Protein AF-A0A9D2JIC6-F1 (afdb_monomer)

Solvent-accessible surface area (backbone atoms only — not comparable to full-atom values): 9628 Å² total; per-residue (Å²): 84,53,44,83,55,90,56,31,37,42,41,61,40,36,67,47,97,86,66,48,81,37,65,34,102,77,70,37,36,34,43,36,51,49,55,72,68,58,43,52,54,50,52,55,48,44,54,51,51,46,54,57,35,45,75,71,73,39,79,82,62,99,81,54,57,71,59,58,37,67,48,96,87,66,49,69,74,33,75,65,56,90,60,49,62,44,52,52,40,48,50,49,33,70,75,37,73,86,52,73,91,60,41,69,66,56,52,52,49,50,49,49,53,39,8,43,74,42,65,31,51,70,67,54,43,34,53,62,73,64,61,78,63,87,83,76,78,82,83,78,87,88,61,75,59,47,77,28,70,53,63,39,55,52,15,25,48,50,44,58,62,73,75,107

Radius of gyration: 17.74 Å; Cα contacts (8 Å, |Δi|>4): 184; chains: 1; bounding box: 46×48×44 Å

Foldseek 3Di:
DWDDDDQWTKDQWDADQVRDIDGDPLNFIEIEGHDPVVVVVLVVQVVVVCVVCVVVVHHADPRQDSDAQQDPVRDGSHDDRPCNQVVVQVVVCVVPVPDDRDDPVVVLVLLLVQLVVLPDDPVLSCLQSVVPDVPPPDPDPDDSYRYRDCSSVVSSVVSVVVVD

InterPro domains:
  IPR002104 Integrase, catalytic domain [PF00589] (17-144)
  IPR002104 Integrase, catalytic domain [PS51898] (1-155)
  IPR011010 DNA breaking-rejoining enzyme, catalytic core [SSF56349] 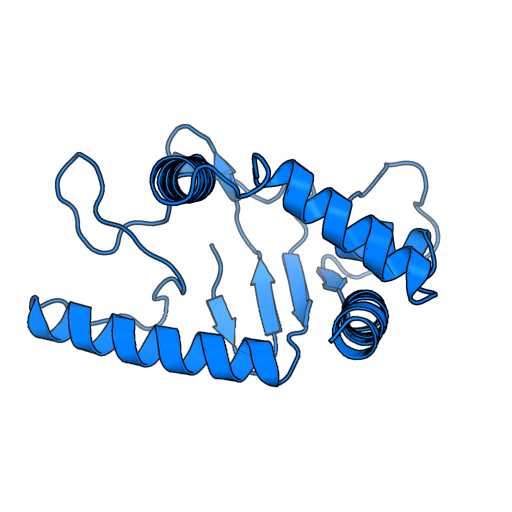(19-142)
  IPR013762 Integrase-like, catalytic domain superfamily [G3DSA:1.10.443.10] (2-151)
  IPR050090 Bacterial tyrosine recombinase XerC/XerD complex [PTHR30349] (20-146)

Organism: NCBI:txid2838561

Secondary structure (DSSP, 8-state):
-EEEETTEEEE-EEE-TTS-EEE-TTS-EEEEE--HHHHHHHHHHHHHHHHHHHHTTPPPPTT--SSEE--TT--TTEEPPTTHHHHHHHHHHHH-TTS----HHHHHHHHHHHHHHTT--HHHHHHHHT---TT--SS--S-SEEEE-SHHHHHHHHHHHHT-

pLDDT: mean 80.97, std 15.12, range [35.03, 96.19]

Structure (mmCIF, N/CA/C/O backbone):
data_AF-A0A9D2JIC6-F1
#
_entry.id   AF-A0A9D2JIC6-F1
#
loop_
_atom_site.group_PDB
_atom_site.id
_atom_site.type_symbol
_atom_site.label_atom_id
_atom_site.label_alt_id
_atom_site.label_comp_id
_atom_site.label_asym_id
_atom_site.label_entity_id
_atom_site.label_seq_id
_atom_site.pdbx_PDB_ins_code
_atom_site.Cartn_x
_atom_site.Cartn_y
_atom_site.Cartn_z
_atom_site.occupancy
_atom_site.B_iso_or_equiv
_atom_site.auth_seq_id
_atom_site.auth_comp_id
_atom_site.auth_asym_id
_atom_site.auth_atom_id
_atom_site.pdbx_PDB_model_num
ATOM 1 N N . MET A 1 1 ? -0.605 8.710 7.711 1.00 55.59 1 MET A N 1
ATOM 2 C CA . MET A 1 1 ? -2.058 8.757 7.452 1.00 55.59 1 MET A CA 1
ATOM 3 C C . MET A 1 1 ? -2.283 8.738 5.949 1.00 55.59 1 MET A C 1
ATOM 5 O O . MET A 1 1 ? -1.612 9.502 5.267 1.00 55.59 1 MET A O 1
ATOM 9 N N . LEU A 1 2 ? -3.129 7.830 5.445 1.00 60.66 2 LEU A N 1
ATOM 10 C CA . LEU A 1 2 ? -3.478 7.735 4.021 1.00 60.66 2 LEU A CA 1
ATOM 11 C C . LEU A 1 2 ? -4.944 8.125 3.854 1.00 60.66 2 LEU A C 1
ATOM 13 O O . LEU A 1 2 ? -5.807 7.511 4.481 1.00 60.66 2 LEU A O 1
ATOM 17 N N . ILE A 1 3 ? -5.198 9.122 3.010 1.00 64.50 3 ILE A N 1
ATOM 18 C CA . ILE A 1 3 ? -6.542 9.596 2.669 1.00 64.50 3 ILE A CA 1
ATOM 19 C C . ILE A 1 3 ? -6.675 9.553 1.147 1.00 64.50 3 ILE A C 1
ATOM 21 O O . ILE A 1 3 ? -5.813 10.075 0.432 1.00 64.50 3 ILE A O 1
ATOM 25 N N . LEU A 1 4 ? -7.745 8.920 0.660 1.00 71.44 4 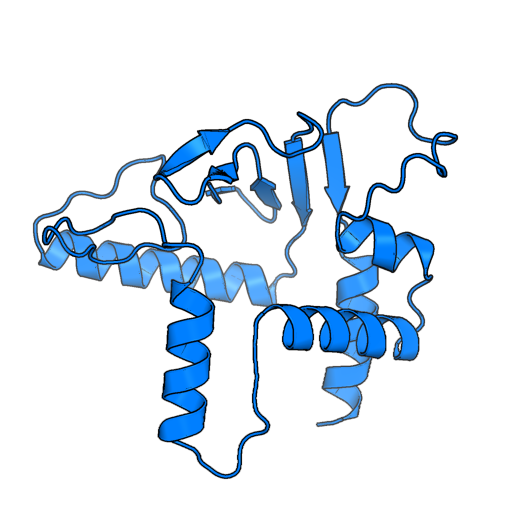LEU A N 1
ATOM 26 C CA . LEU A 1 4 ? -8.057 8.839 -0.763 1.00 71.44 4 LEU A CA 1
ATOM 27 C C . LEU A 1 4 ? -8.843 10.085 -1.169 1.00 71.44 4 LEU A C 1
ATOM 29 O O . LEU A 1 4 ? -9.907 10.358 -0.616 1.00 71.44 4 LEU A O 1
ATOM 33 N N . LYS A 1 5 ? -8.343 10.839 -2.150 1.00 68.31 5 LYS A N 1
ATOM 34 C CA . LYS A 1 5 ? -9.110 11.913 -2.792 1.00 68.31 5 LYS A CA 1
ATOM 35 C C . LYS A 1 5 ? -8.931 11.804 -4.303 1.00 68.31 5 LYS A C 1
ATOM 37 O O . LYS A 1 5 ? -7.839 12.011 -4.828 1.00 68.31 5 LYS A O 1
ATOM 42 N N . LYS A 1 6 ? -10.019 11.512 -5.023 1.00 76.94 6 LYS A N 1
ATOM 43 C CA . LYS A 1 6 ? -10.004 11.262 -6.479 1.00 76.94 6 LYS A CA 1
ATOM 44 C C . LYS A 1 6 ? -9.072 10.082 -6.835 1.00 76.94 6 LYS A C 1
ATOM 46 O O . LYS A 1 6 ? -9.230 9.009 -6.269 1.00 76.94 6 LYS A O 1
ATOM 51 N N . LYS A 1 7 ? -8.127 10.262 -7.771 1.00 80.69 7 LYS A N 1
ATOM 52 C CA . LYS A 1 7 ? -7.102 9.271 -8.169 1.00 80.69 7 LYS A CA 1
ATOM 53 C C . LYS A 1 7 ? -5.770 9.448 -7.418 1.00 80.69 7 LYS A C 1
ATOM 55 O O . LYS A 1 7 ? -4.748 8.969 -7.893 1.00 80.69 7 LYS A O 1
ATOM 60 N N . ILE A 1 8 ? -5.744 10.182 -6.303 1.00 81.12 8 ILE A N 1
ATOM 61 C CA . ILE A 1 8 ? -4.503 10.504 -5.586 1.00 81.12 8 ILE A CA 1
ATOM 62 C C . ILE A 1 8 ? -4.623 10.089 -4.120 1.00 81.12 8 ILE A C 1
ATOM 64 O O . ILE A 1 8 ? -5.631 10.355 -3.458 1.00 81.12 8 ILE A O 1
ATOM 68 N N . ILE A 1 9 ? -3.568 9.453 -3.613 1.00 82.56 9 ILE A N 1
ATOM 69 C CA . ILE A 1 9 ? -3.345 9.264 -2.182 1.00 82.56 9 ILE A CA 1
ATOM 70 C C . ILE A 1 9 ? -2.381 10.334 -1.692 1.00 82.56 9 ILE A C 1
ATOM 72 O O . ILE A 1 9 ? -1.289 10.510 -2.237 1.00 82.56 9 ILE A O 1
ATOM 76 N N . TYR A 1 10 ? -2.777 10.998 -0.612 1.00 79.00 10 TYR A N 1
ATOM 77 C CA . TYR A 1 10 ? -1.939 11.960 0.087 1.00 79.00 10 TYR A CA 1
ATOM 78 C C . TYR A 1 10 ? -1.250 11.279 1.268 1.00 79.00 10 TYR A C 1
ATOM 80 O O . TYR A 1 10 ? -1.908 10.705 2.139 1.00 79.00 10 TYR A O 1
ATOM 88 N N . LEU A 1 11 ? 0.081 11.362 1.304 1.00 75.94 11 LEU A N 1
ATOM 89 C CA . LEU A 1 11 ? 0.893 10.989 2.458 1.00 75.94 11 LEU A CA 1
ATOM 90 C C . LEU A 1 11 ? 1.476 12.258 3.080 1.00 75.94 11 LEU A C 1
ATOM 92 O O . LEU A 1 11 ? 2.497 12.783 2.632 1.00 75.94 11 LEU A O 1
ATOM 96 N N . GLU A 1 12 ? 0.809 12.746 4.121 1.00 68.00 12 GLU A N 1
ATOM 97 C CA . GLU A 1 12 ? 1.188 13.992 4.800 1.00 68.00 12 GLU A CA 1
ATOM 98 C C . GLU A 1 12 ? 1.930 13.747 6.118 1.00 68.00 12 GLU A C 1
ATOM 100 O O . GLU A 1 12 ? 2.752 14.555 6.541 1.00 68.00 12 GLU A O 1
ATOM 105 N N . GLN A 1 13 ? 1.659 12.615 6.765 1.00 70.12 13 GLN A N 1
ATOM 106 C CA . GLN A 1 13 ? 2.141 12.307 8.107 1.00 70.12 13 GLN A CA 1
ATOM 107 C C . GLN A 1 13 ? 2.539 10.837 8.222 1.00 70.12 13 GLN A C 1
ATOM 109 O O . GLN A 1 13 ? 1.905 9.950 7.637 1.00 70.12 13 GLN A O 1
ATOM 114 N N . SER A 1 14 ? 3.560 10.582 9.030 1.00 68.25 14 SER A N 1
ATOM 115 C CA . SER A 1 14 ? 4.015 9.251 9.424 1.00 68.25 14 SER A CA 1
ATOM 116 C C . SER A 1 14 ? 3.748 9.020 10.908 1.00 68.25 14 SER A C 1
ATOM 118 O O . SER A 1 14 ? 3.676 9.967 11.683 1.00 68.25 14 SER A O 1
ATOM 120 N N . LEU A 1 15 ? 3.589 7.763 11.302 1.00 67.50 15 LEU A N 1
ATOM 121 C CA . LEU A 1 15 ? 3.490 7.382 12.706 1.00 67.50 15 LEU A CA 1
ATOM 122 C C . LEU A 1 15 ? 4.805 6.732 13.117 1.00 67.50 15 LEU A C 1
ATOM 124 O O . LEU A 1 15 ? 5.322 5.864 12.407 1.00 67.50 15 LEU A O 1
ATOM 128 N N . ALA A 1 16 ? 5.362 7.166 14.240 1.00 64.62 16 ALA A N 1
ATOM 129 C CA . ALA A 1 16 ? 6.457 6.459 14.879 1.00 64.62 16 ALA A CA 1
ATOM 130 C C . ALA A 1 16 ? 5.947 5.181 15.567 1.00 64.62 16 ALA A C 1
ATOM 132 O O . ALA A 1 16 ? 4.746 4.955 15.701 1.00 64.62 16 ALA A O 1
ATOM 133 N N . LYS A 1 17 ? 6.879 4.316 15.984 1.00 65.31 17 LYS A N 1
ATOM 134 C CA . LYS A 1 17 ? 6.551 3.036 16.638 1.00 65.31 17 LYS A CA 1
ATOM 135 C C . LYS A 1 17 ? 5.771 3.202 17.944 1.00 65.31 17 LYS A C 1
ATOM 137 O O . LYS A 1 17 ? 5.046 2.299 18.324 1.00 65.31 17 LYS A O 1
ATOM 142 N N . ASP A 1 18 ? 5.931 4.340 18.607 1.00 68.62 18 ASP A N 1
ATOM 143 C CA . ASP A 1 18 ? 5.217 4.725 19.826 1.00 68.62 18 ASP A CA 1
ATOM 144 C C . ASP A 1 18 ? 3.837 5.353 19.545 1.00 68.62 18 ASP A C 1
ATOM 146 O O . ASP A 1 18 ? 3.189 5.841 20.462 1.00 68.62 18 ASP A O 1
ATOM 150 N N . GLY A 1 19 ? 3.390 5.381 18.283 1.00 64.31 19 GLY A N 1
ATOM 151 C CA . GLY A 1 19 ? 2.125 5.997 17.881 1.00 64.31 19 GLY A CA 1
ATOM 152 C C . GLY A 1 19 ? 2.181 7.520 17.742 1.00 64.31 19 GLY A C 1
ATOM 153 O O . GLY A 1 19 ? 1.186 8.124 17.347 1.00 64.31 19 GLY A O 1
ATOM 154 N N . THR A 1 20 ? 3.327 8.163 17.996 1.00 70.06 20 THR A N 1
ATOM 155 C CA . THR A 1 20 ? 3.443 9.617 17.827 1.00 70.06 20 THR A CA 1
ATOM 156 C C . THR A 1 20 ? 3.404 10.001 16.349 1.00 70.06 20 THR A C 1
ATOM 158 O O . THR A 1 20 ? 4.105 9.429 15.506 1.00 70.06 20 THR A O 1
ATOM 161 N N . VAL A 1 21 ? 2.573 10.992 16.018 1.00 70.19 21 VAL A N 1
ATOM 162 C CA . VAL A 1 21 ? 2.500 11.556 14.667 1.00 70.19 21 VAL A CA 1
ATOM 163 C C . VAL A 1 21 ? 3.755 12.389 14.419 1.00 70.19 21 VAL A C 1
ATOM 165 O O . VAL A 1 21 ? 4.056 13.324 15.156 1.00 70.19 21 VAL A O 1
ATOM 168 N N . LYS A 1 22 ? 4.490 12.057 13.361 1.00 61.69 22 LYS A N 1
ATOM 169 C CA . LYS A 1 22 ? 5.663 12.799 12.894 1.00 61.69 22 LYS A CA 1
ATOM 170 C C . LYS A 1 22 ? 5.458 13.225 11.451 1.00 61.69 22 LYS A C 1
ATOM 172 O O . LYS A 1 22 ? 4.906 12.471 10.641 1.00 61.69 22 LYS A O 1
ATOM 177 N N . SER A 1 23 ? 5.984 14.393 11.096 1.00 57.69 23 SER A N 1
ATOM 178 C CA . SER A 1 23 ? 6.220 14.718 9.689 1.00 57.69 23 SER A CA 1
ATOM 179 C C . SER A 1 23 ? 7.007 13.592 9.018 1.00 57.69 23 SER A C 1
ATOM 181 O O . SER A 1 23 ? 7.809 12.905 9.657 1.00 57.69 23 SER A O 1
ATOM 183 N N . THR A 1 24 ? 6.774 13.381 7.725 1.00 56.81 24 THR A N 1
ATOM 184 C CA . THR A 1 24 ? 7.572 12.436 6.932 1.00 56.81 24 THR A CA 1
ATOM 185 C C . THR A 1 24 ? 9.066 12.781 7.048 1.00 56.81 24 THR A C 1
ATOM 187 O O . THR A 1 24 ? 9.422 13.922 7.338 1.00 56.81 24 THR A O 1
ATOM 190 N N . LYS A 1 25 ? 9.967 11.811 6.816 1.00 51.38 25 LYS A N 1
ATOM 191 C CA . LYS A 1 25 ? 11.435 11.960 6.990 1.00 51.38 25 LYS A CA 1
ATOM 192 C C . LYS A 1 25 ? 12.041 13.183 6.263 1.00 51.38 25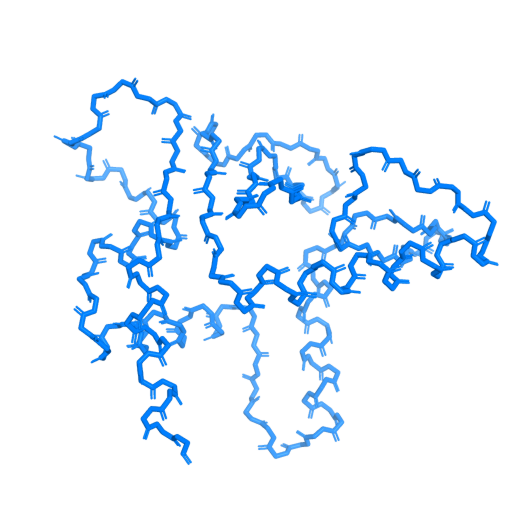 LYS A C 1
ATOM 194 O O . LYS A 1 25 ? 13.146 13.596 6.596 1.00 51.38 25 LYS A O 1
ATOM 199 N N . SER A 1 26 ? 11.329 13.756 5.292 1.00 54.12 26 SER A N 1
ATOM 200 C CA . SER A 1 26 ? 11.716 14.936 4.510 1.00 54.12 26 SER A CA 1
ATOM 201 C C . SER A 1 26 ? 10.851 16.184 4.752 1.00 54.12 26 SER A C 1
ATOM 203 O O . SER A 1 26 ? 11.094 17.200 4.110 1.00 54.12 26 SER A O 1
ATOM 205 N N . ASN A 1 27 ? 9.838 16.123 5.626 1.00 58.72 27 ASN A N 1
ATOM 206 C CA . ASN A 1 27 ? 8.783 17.137 5.783 1.00 58.72 27 ASN A CA 1
ATOM 207 C C . ASN A 1 27 ? 8.050 17.479 4.465 1.00 58.72 27 ASN A C 1
ATOM 209 O O . ASN A 1 27 ? 7.416 18.526 4.352 1.00 58.72 27 ASN A O 1
ATOM 213 N N . LYS A 1 28 ? 8.147 16.600 3.456 1.00 65.25 28 LYS A N 1
ATOM 214 C CA . LYS A 1 28 ? 7.485 16.750 2.157 1.00 65.25 28 LYS A CA 1
ATOM 215 C C . LYS A 1 28 ? 6.184 15.962 2.150 1.00 65.25 28 LYS A C 1
ATOM 217 O O . LYS A 1 28 ? 6.152 14.794 2.555 1.00 65.25 28 LYS A O 1
ATOM 222 N N . LYS A 1 29 ? 5.131 16.586 1.628 1.00 73.19 29 LYS A N 1
ATOM 223 C CA . LYS A 1 29 ? 3.888 15.890 1.285 1.00 73.19 29 LYS A CA 1
ATOM 224 C C . LYS A 1 29 ? 4.151 15.040 0.048 1.00 73.19 29 LYS A C 1
ATOM 226 O O . LYS A 1 29 ? 4.780 15.531 -0.886 1.00 73.19 29 LYS A O 1
ATOM 231 N N . SER A 1 30 ? 3.728 13.779 0.048 1.00 80.06 30 SER A N 1
ATOM 232 C CA . SER A 1 30 ? 3.778 12.957 -1.167 1.00 80.06 30 SER A CA 1
ATOM 233 C C . SER A 1 30 ? 2.388 12.790 -1.760 1.00 80.06 30 SER A C 1
ATOM 235 O O . SER A 1 30 ? 1.449 12.449 -1.039 1.00 80.06 30 SER A O 1
ATOM 237 N N . GLU A 1 31 ? 2.284 13.007 -3.064 1.00 85.38 31 GLU A N 1
ATOM 238 C CA . GLU A 1 31 ? 1.095 12.756 -3.869 1.00 85.38 31 GLU A CA 1
ATOM 239 C C . GLU A 1 31 ? 1.359 11.532 -4.739 1.00 85.38 31 GLU A C 1
ATOM 241 O O . GLU A 1 31 ? 2.234 11.550 -5.605 1.00 85.38 31 GLU A O 1
ATOM 246 N N . ILE A 1 32 ? 0.631 10.451 -4.469 1.00 87.00 32 ILE A N 1
ATOM 247 C CA . ILE A 1 32 ? 0.793 9.177 -5.167 1.00 87.00 32 ILE A CA 1
ATOM 248 C C . ILE A 1 32 ? -0.417 8.978 -6.068 1.00 87.00 32 ILE A C 1
ATOM 250 O O . ILE A 1 32 ? -1.541 8.848 -5.575 1.00 87.00 32 ILE A O 1
ATOM 254 N N . MET A 1 33 ? -0.190 8.962 -7.379 1.00 89.44 33 MET A N 1
ATOM 255 C CA . MET A 1 33 ? -1.232 8.659 -8.352 1.00 89.44 33 MET A CA 1
ATOM 256 C C . MET A 1 33 ? -1.617 7.180 -8.284 1.00 89.44 33 MET A C 1
ATOM 258 O O . MET A 1 33 ? -0.774 6.300 -8.118 1.00 89.44 33 MET A O 1
ATOM 262 N N . LEU A 1 34 ? -2.910 6.909 -8.419 1.00 88.62 34 LEU A N 1
ATOM 263 C CA . LEU A 1 34 ? -3.471 5.567 -8.456 1.00 88.62 34 LEU A CA 1
ATOM 264 C C . LEU A 1 34 ? -3.901 5.203 -9.869 1.00 88.62 34 LEU A C 1
ATOM 266 O O . LEU A 1 34 ? -4.518 6.011 -10.568 1.00 88.62 34 LEU A O 1
ATOM 270 N N . SER A 1 35 ? -3.635 3.957 -10.251 1.00 91.31 35 SER A N 1
ATOM 271 C CA . SER A 1 35 ? -4.275 3.365 -11.416 1.00 91.31 35 SER A CA 1
ATOM 272 C C . SER A 1 35 ? -5.765 3.151 -11.158 1.00 91.31 35 SER A C 1
ATOM 274 O O . SER A 1 35 ? -6.220 3.082 -10.011 1.00 91.31 35 SER A O 1
ATOM 276 N N . ASP A 1 36 ? -6.537 3.033 -12.235 1.00 89.38 36 ASP A N 1
ATOM 277 C CA . ASP A 1 36 ? -7.991 2.869 -12.143 1.00 89.38 36 ASP A CA 1
ATOM 278 C C . ASP A 1 36 ? -8.397 1.582 -11.422 1.00 89.38 36 ASP A C 1
ATOM 280 O O . ASP A 1 36 ? -9.364 1.576 -10.657 1.00 89.38 36 ASP A O 1
ATOM 284 N N . GLU A 1 37 ? -7.614 0.518 -11.594 1.00 90.06 37 GLU A N 1
ATOM 285 C CA . GLU A 1 37 ? -7.798 -0.746 -10.882 1.00 90.06 37 GLU A CA 1
ATOM 286 C C . GLU A 1 37 ? -7.639 -0.559 -9.366 1.00 90.06 37 GLU A C 1
ATOM 288 O O . GLU A 1 37 ? -8.530 -0.926 -8.598 1.00 90.06 37 GLU A O 1
ATOM 293 N N . LEU A 1 38 ? -6.544 0.075 -8.926 1.00 90.50 38 LEU A N 1
ATOM 294 C CA . LEU A 1 38 ? -6.295 0.317 -7.503 1.00 90.50 38 LEU A CA 1
ATOM 295 C C . LEU A 1 38 ? -7.326 1.264 -6.898 1.00 90.50 38 LEU A C 1
ATOM 297 O O . LEU A 1 38 ? -7.793 1.020 -5.788 1.00 90.50 38 LEU A O 1
ATOM 301 N N . LYS A 1 39 ? -7.711 2.321 -7.619 1.00 90.31 39 LYS A N 1
ATOM 302 C CA . LYS A 1 39 ? -8.771 3.229 -7.170 1.00 90.31 39 LYS A CA 1
ATOM 303 C C . LYS A 1 39 ? -10.071 2.468 -6.927 1.00 90.31 39 LYS A C 1
ATOM 305 O O . LYS A 1 39 ? -10.640 2.590 -5.848 1.00 90.31 39 LYS A O 1
ATOM 310 N N . THR A 1 40 ? -10.500 1.670 -7.901 1.00 91.38 40 THR A N 1
ATOM 311 C CA . THR A 1 40 ? -11.744 0.897 -7.807 1.00 91.38 40 THR A CA 1
ATOM 312 C C . THR A 1 40 ? -11.711 -0.045 -6.604 1.00 91.38 40 THR A C 1
ATOM 314 O O . THR A 1 40 ? -12.666 -0.099 -5.833 1.00 91.38 40 THR A O 1
ATOM 317 N N . LEU A 1 41 ? -10.589 -0.739 -6.391 1.00 93.12 41 LEU A N 1
ATOM 318 C CA . LEU A 1 41 ? -10.424 -1.645 -5.255 1.00 93.12 41 LEU A CA 1
ATOM 319 C C . LEU A 1 41 ? -10.482 -0.911 -3.906 1.00 93.12 41 LEU A C 1
ATOM 321 O O . LEU A 1 41 ? -11.079 -1.412 -2.953 1.00 93.12 41 LEU A O 1
ATOM 325 N N . LEU A 1 42 ? -9.867 0.271 -3.813 1.00 91.62 42 LEU A N 1
ATOM 326 C CA . LEU A 1 42 ? -9.886 1.079 -2.594 1.00 91.62 42 LEU A CA 1
ATOM 327 C C . LEU A 1 42 ? -11.274 1.659 -2.306 1.00 91.62 42 LEU A C 1
ATOM 329 O O . LEU A 1 42 ? -11.678 1.664 -1.149 1.00 91.62 42 LEU A O 1
ATOM 333 N N . GLU A 1 43 ? -12.013 2.094 -3.328 1.00 89.88 43 GLU A N 1
ATOM 334 C CA . GLU A 1 43 ? -13.392 2.580 -3.173 1.00 89.88 43 GLU A CA 1
ATOM 335 C C . GLU A 1 43 ? -14.320 1.463 -2.673 1.00 89.88 43 GLU A C 1
ATOM 337 O O . GLU A 1 43 ? -15.037 1.653 -1.692 1.00 89.88 43 GLU A O 1
ATOM 342 N N . GLN A 1 44 ? -14.232 0.267 -3.267 1.00 92.75 44 GLN A N 1
ATOM 343 C CA . GLN A 1 44 ? -14.973 -0.916 -2.806 1.00 92.75 44 GLN A CA 1
ATOM 344 C C . GLN A 1 44 ? -14.619 -1.292 -1.364 1.00 92.75 44 GLN A C 1
ATOM 346 O O . GLN A 1 44 ? -15.484 -1.655 -0.564 1.00 92.75 44 GLN A O 1
ATOM 351 N N . TRP A 1 45 ? -13.333 -1.216 -1.017 1.00 92.75 45 TRP A N 1
ATOM 352 C CA . TRP A 1 45 ? -12.880 -1.471 0.342 1.00 92.75 45 TRP A CA 1
ATOM 353 C C . TRP A 1 45 ? -13.433 -0.441 1.335 1.00 92.75 45 TRP A C 1
ATOM 355 O O . TRP A 1 45 ? -13.914 -0.835 2.395 1.00 92.75 45 TRP A O 1
ATOM 365 N N . GLN A 1 46 ? -13.407 0.852 0.999 1.00 89.25 46 GLN A N 1
ATOM 366 C CA . GLN A 1 46 ? -13.945 1.908 1.859 1.00 89.25 46 GLN A CA 1
ATOM 367 C C . GLN A 1 46 ? -15.451 1.758 2.071 1.00 89.25 46 GLN A C 1
ATOM 369 O O . GLN A 1 46 ? -15.913 1.881 3.201 1.00 89.25 46 GLN A O 1
ATOM 374 N N . GLU A 1 47 ? -16.210 1.424 1.026 1.00 90.62 47 GLU A N 1
ATOM 375 C CA . GLU A 1 47 ? -17.644 1.146 1.147 1.00 90.62 47 GLU A CA 1
ATOM 376 C C . GLU A 1 47 ? -17.904 -0.016 2.115 1.00 90.62 47 GLU A C 1
ATOM 378 O O . GLU A 1 47 ? -18.714 0.091 3.041 1.00 90.62 47 GLU A O 1
ATOM 383 N N . LYS A 1 48 ? -17.159 -1.115 1.957 1.00 93.06 48 LYS A N 1
ATOM 384 C CA . LYS A 1 48 ? -17.249 -2.263 2.862 1.00 93.06 48 LYS A CA 1
ATOM 385 C C . LYS A 1 48 ? -16.906 -1.880 4.304 1.00 93.06 48 LYS A C 1
ATOM 387 O O . LYS A 1 48 ? -17.665 -2.214 5.211 1.00 93.06 48 LYS A O 1
ATOM 392 N N . GLN A 1 49 ? -15.799 -1.171 4.510 1.00 91.12 49 GLN A N 1
ATOM 393 C CA . GLN A 1 49 ? -15.362 -0.704 5.825 1.00 91.12 49 GLN A CA 1
ATOM 394 C C . GLN A 1 49 ? -16.422 0.200 6.471 1.00 91.12 49 GLN A C 1
ATOM 396 O O . GLN A 1 49 ? -16.744 0.027 7.641 1.00 91.12 49 GLN A O 1
ATOM 401 N N . THR A 1 50 ? -17.006 1.133 5.716 1.00 90.06 50 THR A N 1
ATOM 402 C CA . THR A 1 50 ? -18.094 1.999 6.185 1.00 90.06 50 THR A CA 1
ATOM 403 C C . THR A 1 50 ? -19.295 1.189 6.662 1.00 90.06 50 THR A C 1
ATOM 405 O O . THR A 1 50 ? -19.793 1.439 7.758 1.00 90.06 50 THR A O 1
ATOM 408 N N . ASN A 1 51 ? -19.731 0.195 5.889 1.00 92.25 51 ASN A N 1
ATOM 409 C CA . ASN A 1 51 ? -20.854 -0.657 6.274 1.00 92.25 51 ASN A CA 1
ATOM 410 C C . ASN A 1 51 ? -20.549 -1.466 7.545 1.00 92.25 51 ASN A C 1
ATOM 412 O O . ASN A 1 51 ? -21.396 -1.564 8.431 1.00 92.25 51 ASN A O 1
ATOM 416 N N . GLU A 1 52 ? -19.333 -2.006 7.669 1.00 92.06 52 GLU A N 1
ATOM 417 C CA . GLU A 1 52 ? -18.886 -2.709 8.878 1.00 92.06 52 GLU A CA 1
ATOM 418 C C . GLU A 1 52 ? -18.895 -1.784 10.107 1.00 92.06 52 GLU A C 1
ATOM 420 O O . GLU A 1 52 ? -19.439 -2.158 11.145 1.00 92.06 52 GLU A O 1
ATOM 425 N N . LEU A 1 53 ? -18.387 -0.553 9.983 1.00 90.88 53 LEU A N 1
ATOM 426 C CA . LEU A 1 53 ? -18.389 0.435 11.067 1.00 90.88 53 LEU A CA 1
ATOM 427 C C . LEU A 1 53 ? -19.810 0.839 11.485 1.00 90.88 53 LEU A C 1
ATOM 429 O O . LEU A 1 53 ? -20.114 0.842 12.679 1.00 90.88 53 LEU A O 1
ATOM 433 N N . ILE A 1 54 ? -20.697 1.114 10.523 1.00 92.00 54 ILE A N 1
ATOM 434 C CA . ILE A 1 54 ? -22.098 1.475 10.792 1.00 92.00 54 ILE A CA 1
ATOM 435 C C . ILE A 1 54 ? -22.816 0.344 11.534 1.00 92.00 54 ILE A C 1
ATOM 437 O O . ILE A 1 54 ? -23.522 0.606 12.508 1.00 92.00 54 ILE A O 1
ATOM 441 N N . ASN A 1 55 ? -22.597 -0.910 11.128 1.00 92.44 55 ASN A N 1
ATOM 442 C CA . ASN A 1 55 ? -23.168 -2.080 11.800 1.00 92.44 55 ASN A CA 1
ATOM 443 C C . ASN A 1 55 ? -22.673 -2.232 13.248 1.00 92.44 55 ASN A C 1
ATOM 445 O O . ASN A 1 55 ? -23.379 -2.793 14.082 1.00 92.44 55 ASN A O 1
ATOM 449 N N . MET A 1 56 ? -21.486 -1.709 13.561 1.00 89.88 56 MET A N 1
ATOM 450 C CA . MET A 1 56 ? -20.938 -1.643 14.920 1.00 89.88 56 MET A CA 1
ATOM 451 C C . MET A 1 56 ? -21.368 -0.374 15.683 1.00 89.88 56 MET A C 1
ATOM 453 O O . MET A 1 56 ? -20.903 -0.141 16.795 1.00 89.88 56 MET A O 1
ATOM 457 N N . GLY A 1 57 ? -22.245 0.457 15.107 1.00 90.56 57 GLY A N 1
ATOM 458 C CA . GLY A 1 57 ? -22.714 1.712 15.705 1.00 90.56 57 GLY A CA 1
ATOM 459 C C . GLY A 1 57 ? -21.729 2.880 15.582 1.00 90.56 57 GLY A C 1
ATOM 460 O O . GLY A 1 57 ? -21.943 3.928 16.192 1.00 90.56 57 GLY A O 1
ATOM 461 N N . ILE A 1 58 ? -20.663 2.729 14.793 1.00 88.50 58 ILE A N 1
ATOM 462 C CA . ILE A 1 58 ? -19.633 3.747 14.582 1.00 88.50 58 ILE A CA 1
ATOM 463 C C . ILE A 1 58 ? -19.979 4.538 13.322 1.00 88.50 58 ILE A C 1
ATOM 465 O O . ILE A 1 58 ? -20.074 3.987 12.227 1.00 88.50 58 ILE A O 1
ATOM 469 N N . LYS A 1 59 ? -20.156 5.855 13.464 1.00 86.50 59 LYS A N 1
ATOM 470 C CA . LYS A 1 59 ? -20.362 6.750 12.319 1.00 86.50 59 LYS A CA 1
ATOM 471 C C . LYS A 1 59 ? -19.005 7.104 11.701 1.00 86.50 59 LYS A C 1
ATOM 473 O O . LYS A 1 59 ? -18.189 7.687 12.412 1.00 86.50 59 LYS A O 1
ATOM 478 N N . PRO A 1 60 ? -18.762 6.798 10.414 1.00 81.62 60 PRO A N 1
ATOM 479 C CA . PRO A 1 60 ? -17.535 7.210 9.745 1.00 81.62 60 PRO A CA 1
ATOM 480 C C . PRO A 1 60 ? -17.437 8.734 9.668 1.00 81.62 60 PRO A C 1
ATOM 482 O O . PRO A 1 60 ? -18.439 9.421 9.447 1.00 81.62 60 PRO A O 1
ATOM 485 N N . ASP A 1 61 ? -16.225 9.257 9.817 1.00 81.75 61 ASP A N 1
ATOM 486 C CA . ASP A 1 61 ? -15.936 10.679 9.658 1.00 81.75 61 ASP A CA 1
ATOM 487 C C . ASP A 1 61 ? -15.401 11.004 8.242 1.00 81.75 61 ASP A C 1
ATOM 489 O O . ASP A 1 61 ? -15.180 10.125 7.406 1.00 81.75 61 ASP A O 1
ATOM 493 N N . LYS A 1 62 ? -15.224 12.299 7.939 1.00 73.88 62 LYS A N 1
ATOM 494 C CA . LYS A 1 62 ? -14.696 12.762 6.637 1.00 73.88 62 LYS A CA 1
ATOM 495 C C . LYS A 1 62 ? -13.191 12.518 6.459 1.00 73.88 62 LYS A C 1
ATOM 497 O O . LYS A 1 62 ? -12.690 12.642 5.343 1.00 73.88 62 LYS A O 1
ATOM 502 N N . GLU A 1 63 ? -12.480 12.224 7.537 1.00 73.25 63 GLU A N 1
ATOM 503 C CA . GLU A 1 63 ? -11.035 11.989 7.596 1.00 73.25 63 GLU A CA 1
ATOM 504 C C . GLU A 1 63 ? -10.710 10.501 7.828 1.00 73.25 63 GLU A C 1
ATOM 506 O O . GLU A 1 63 ? -9.575 10.143 8.145 1.00 73.25 63 GLU A O 1
ATOM 511 N N . GLN A 1 64 ? -11.700 9.630 7.595 1.00 79.88 64 GLN A N 1
ATOM 512 C CA . GLN A 1 64 ? -11.650 8.200 7.833 1.00 79.88 64 GLN A CA 1
ATOM 513 C C . GLN A 1 64 ? -10.448 7.585 7.120 1.00 79.88 64 GLN A C 1
ATOM 515 O O . GLN A 1 64 ? -10.293 7.670 5.895 1.00 79.88 64 GLN A O 1
ATOM 520 N N . PHE A 1 65 ? -9.599 6.912 7.894 1.00 80.44 65 PHE A N 1
ATOM 521 C CA . PHE A 1 65 ? -8.455 6.203 7.344 1.00 80.44 65 PHE A CA 1
ATOM 522 C C . PHE A 1 65 ? -8.916 5.110 6.379 1.00 80.44 65 PHE A C 1
ATOM 524 O O . PHE A 1 65 ? -9.786 4.303 6.717 1.00 80.44 65 PHE A O 1
ATOM 531 N N . ILE A 1 66 ? -8.242 5.020 5.225 1.00 84.31 66 ILE A N 1
ATOM 532 C CA . ILE A 1 66 ? -8.484 3.961 4.230 1.00 84.31 66 ILE A CA 1
ATOM 533 C C . ILE A 1 66 ? -8.348 2.577 4.870 1.00 84.31 66 ILE A C 1
ATOM 535 O O . ILE A 1 66 ? -9.112 1.676 4.562 1.00 84.31 66 ILE A O 1
ATOM 539 N N . PHE A 1 67 ? -7.382 2.395 5.769 1.00 87.69 67 PHE A N 1
ATOM 540 C CA . PHE A 1 67 ? -7.175 1.129 6.454 1.00 87.69 67 PHE A CA 1
ATOM 541 C C . PHE A 1 67 ? -7.139 1.336 7.962 1.00 87.69 67 PHE A C 1
ATOM 543 O O . PHE A 1 67 ? -6.351 2.146 8.459 1.00 87.69 67 PHE A O 1
ATOM 550 N N . THR A 1 68 ? -7.951 0.563 8.677 1.00 87.56 68 THR A N 1
ATOM 551 C CA . THR A 1 68 ? -8.018 0.570 10.140 1.00 87.56 68 THR A CA 1
ATOM 552 C C . THR A 1 68 ? -7.951 -0.839 10.710 1.00 87.56 68 THR A C 1
ATOM 554 O O . THR A 1 68 ? -8.021 -1.833 9.982 1.00 87.56 68 THR A O 1
ATOM 557 N N . TYR A 1 69 ? -7.738 -0.929 12.017 1.00 86.25 69 TYR A N 1
ATOM 558 C CA . TYR A 1 69 ? -7.747 -2.182 12.761 1.00 86.25 69 TYR A CA 1
ATOM 559 C C . TYR A 1 69 ? -8.331 -1.967 14.162 1.00 86.25 69 TYR A C 1
ATOM 561 O O . TYR A 1 69 ? -8.534 -0.829 14.586 1.00 86.25 69 TYR A O 1
ATOM 569 N N . THR A 1 70 ? -8.604 -3.066 14.860 1.00 86.12 70 THR A N 1
ATOM 570 C CA . THR A 1 70 ? -8.880 -3.049 16.299 1.00 86.12 70 THR A CA 1
ATOM 571 C C . THR A 1 70 ? -7.557 -3.177 17.035 1.00 86.12 70 THR A C 1
ATOM 573 O O . THR A 1 70 ? -6.817 -4.136 16.791 1.00 86.12 70 THR A O 1
ATOM 576 N N . ASP A 1 71 ? -7.244 -2.207 17.887 1.00 83.25 71 ASP A N 1
ATOM 577 C CA . ASP A 1 71 ? -6.020 -2.243 18.682 1.00 83.25 71 ASP A CA 1
ATOM 578 C C . ASP A 1 71 ? -6.137 -3.166 19.906 1.00 83.25 71 ASP A C 1
ATOM 580 O O . ASP A 1 71 ? -7.168 -3.791 20.161 1.00 83.25 71 ASP A O 1
ATOM 584 N N . ASN A 1 72 ? -5.039 -3.285 20.655 1.00 82.38 72 ASN A N 1
ATOM 585 C CA . ASN A 1 72 ? -4.966 -4.165 21.822 1.00 82.38 72 ASN A CA 1
ATOM 586 C C . ASN A 1 72 ? -5.813 -3.675 23.008 1.00 82.38 72 ASN A C 1
ATOM 588 O O . ASN A 1 72 ? -6.063 -4.454 23.925 1.00 82.38 72 ASN A O 1
ATOM 592 N N . GLU A 1 73 ? -6.233 -2.410 23.004 1.00 85.19 73 GLU A N 1
ATOM 593 C CA . GLU A 1 73 ? -7.107 -1.821 24.024 1.00 85.19 73 GLU A CA 1
ATOM 594 C C . GLU A 1 73 ? -8.590 -2.011 23.669 1.00 85.19 73 GLU A C 1
ATOM 596 O O . GLU A 1 73 ? -9.471 -1.709 24.469 1.00 85.19 73 GLU A O 1
ATOM 601 N N . GLY A 1 74 ? -8.871 -2.566 22.485 1.00 83.38 74 GLY A N 1
ATOM 602 C CA . GLY A 1 74 ? -10.219 -2.800 21.990 1.00 83.38 74 GLY A CA 1
ATOM 603 C C . GLY A 1 74 ? -10.817 -1.599 21.265 1.00 83.38 74 GLY A C 1
ATOM 604 O O . GLY A 1 74 ? -11.984 -1.669 20.873 1.00 83.38 74 GLY A O 1
ATOM 605 N N . ASN A 1 75 ? -10.051 -0.526 21.031 1.00 85.44 75 ASN A N 1
ATOM 606 C CA . ASN A 1 75 ? -10.549 0.579 20.225 1.00 85.44 75 ASN A CA 1
ATOM 607 C C . ASN A 1 75 ? -10.674 0.106 18.775 1.00 85.44 75 ASN A C 1
ATOM 609 O O . ASN A 1 75 ? -9.733 -0.409 18.161 1.00 85.44 75 ASN A O 1
ATOM 613 N N . ILE A 1 76 ? -11.876 0.256 18.234 1.00 84.81 76 ILE A N 1
ATOM 614 C CA . ILE A 1 76 ? -12.182 -0.049 16.841 1.00 84.81 76 ILE A CA 1
ATOM 615 C C . ILE A 1 76 ? -11.835 1.182 16.007 1.00 84.81 76 ILE A C 1
ATOM 617 O O . ILE A 1 76 ? -11.944 2.312 16.476 1.00 84.81 76 ILE A O 1
ATOM 621 N N . ASN A 1 77 ? -11.478 0.956 14.744 1.00 86.50 77 ASN A N 1
ATOM 622 C CA . ASN A 1 77 ? -11.194 2.011 13.775 1.00 86.50 77 ASN A CA 1
ATOM 623 C C . ASN A 1 77 ? -9.877 2.775 14.019 1.00 86.50 77 ASN A C 1
ATOM 625 O O . ASN A 1 77 ? -9.682 3.869 13.492 1.00 86.50 77 ASN A O 1
ATOM 629 N N . SER A 1 78 ? -8.945 2.175 14.758 1.00 85.12 78 SER A N 1
ATOM 630 C CA . SER A 1 78 ? -7.615 2.732 14.997 1.00 85.12 78 SER A CA 1
ATOM 631 C C . SER A 1 78 ? -6.734 2.657 13.742 1.00 85.12 78 SER A C 1
ATOM 633 O O . SER A 1 78 ? -6.916 1.810 12.859 1.00 85.12 78 SER A O 1
ATOM 635 N N . ASN A 1 79 ? -5.729 3.530 13.660 1.00 81.56 79 ASN A N 1
ATOM 636 C CA . ASN A 1 79 ? -4.722 3.509 12.598 1.00 81.56 79 ASN A CA 1
ATOM 637 C C . ASN A 1 79 ? -3.927 2.197 12.599 1.00 81.56 79 ASN A C 1
ATOM 639 O O . ASN A 1 79 ? -3.487 1.738 13.644 1.00 81.56 79 ASN A O 1
ATOM 643 N N . ILE A 1 80 ? -3.634 1.631 11.430 1.00 83.62 80 ILE A N 1
ATOM 644 C CA . ILE A 1 80 ? -2.843 0.395 11.353 1.00 83.62 80 ILE A CA 1
ATOM 645 C C . ILE A 1 80 ? -1.466 0.536 12.031 1.00 83.62 80 ILE A C 1
ATOM 647 O O . ILE A 1 80 ? -0.703 1.459 11.737 1.00 83.62 80 ILE A O 1
ATOM 651 N N . HIS A 1 81 ? -1.121 -0.430 12.888 1.00 81.75 81 HIS A N 1
ATOM 652 C CA . HIS A 1 81 ? 0.225 -0.570 13.449 1.00 81.75 81 HIS A CA 1
ATOM 653 C C . HIS A 1 81 ? 1.248 -0.993 12.377 1.00 81.75 81 HIS A C 1
ATOM 655 O O . HIS A 1 81 ? 0.942 -1.808 11.507 1.00 81.75 81 HIS A O 1
ATOM 661 N N . ILE A 1 82 ? 2.494 -0.510 12.460 1.00 77.75 82 ILE A N 1
ATOM 662 C CA . ILE A 1 82 ? 3.538 -0.758 11.441 1.00 77.75 82 ILE A CA 1
ATOM 663 C C . ILE A 1 82 ? 3.789 -2.252 11.167 1.00 77.75 82 ILE A C 1
ATOM 665 O O . ILE A 1 82 ? 4.031 -2.653 10.028 1.00 77.75 82 ILE A O 1
ATOM 669 N N . ASP A 1 83 ? 3.667 -3.089 12.196 1.00 82.62 83 ASP A N 1
ATOM 670 C CA . ASP A 1 83 ? 3.888 -4.534 12.087 1.00 82.62 83 ASP A CA 1
ATOM 671 C C . ASP A 1 83 ? 2.662 -5.312 11.598 1.00 82.62 83 ASP A C 1
ATOM 673 O O . ASP A 1 83 ? 2.787 -6.482 11.231 1.00 82.62 83 ASP A O 1
ATOM 677 N N . TYR A 1 84 ? 1.487 -4.680 11.542 1.00 86.00 84 TYR A N 1
ATOM 678 C CA . TYR A 1 84 ? 0.229 -5.340 11.193 1.00 86.00 84 TYR A CA 1
ATOM 679 C C . TYR A 1 84 ? 0.318 -6.053 9.843 1.00 86.00 84 TYR A C 1
ATOM 681 O O . TYR A 1 84 ? -0.021 -7.231 9.731 1.00 86.00 84 TYR A O 1
ATOM 689 N N . LEU A 1 85 ? 0.838 -5.379 8.813 1.00 86.25 85 LEU A N 1
ATOM 690 C CA . LEU A 1 85 ? 0.942 -5.971 7.481 1.00 86.25 85 LEU A CA 1
ATOM 691 C C . LEU A 1 85 ? 1.909 -7.164 7.466 1.00 86.25 85 LEU A C 1
ATOM 693 O O . LEU A 1 85 ? 1.594 -8.201 6.886 1.00 86.25 85 LEU A O 1
ATOM 697 N N . ASN A 1 86 ? 3.047 -7.070 8.160 1.00 88.75 86 ASN A N 1
ATOM 698 C CA . ASN A 1 86 ? 3.979 -8.193 8.285 1.00 88.75 86 ASN A CA 1
ATOM 699 C C . ASN A 1 86 ? 3.351 -9.372 9.044 1.00 88.75 86 ASN A C 1
ATOM 701 O O . ASN A 1 86 ? 3.512 -10.522 8.635 1.00 88.75 86 ASN A O 1
ATOM 705 N N . TYR A 1 87 ? 2.577 -9.107 10.098 1.00 89.38 87 TYR A N 1
ATOM 706 C CA . TYR A 1 87 ? 1.818 -10.136 10.807 1.00 89.38 87 TYR A CA 1
ATOM 707 C C . TYR A 1 87 ? 0.786 -10.821 9.896 1.00 89.38 87 TYR A C 1
ATOM 709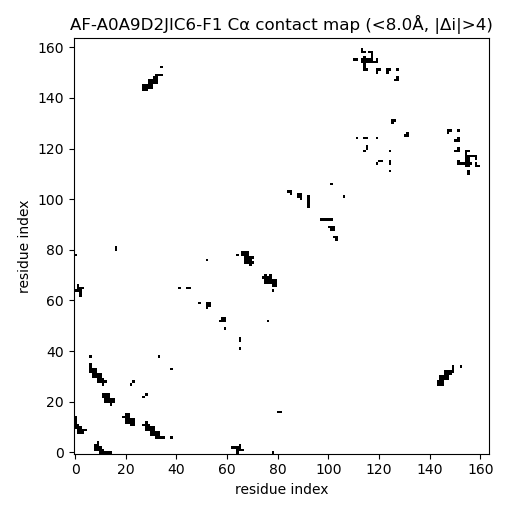 O O . TYR A 1 87 ? 0.687 -12.054 9.873 1.00 89.38 87 TYR A O 1
ATOM 717 N N . ARG A 1 88 ? 0.053 -10.046 9.085 1.00 89.94 88 ARG A N 1
ATOM 718 C CA . ARG A 1 88 ? -0.904 -10.581 8.103 1.00 89.94 88 ARG A CA 1
ATOM 719 C C . ARG A 1 88 ? -0.208 -11.446 7.047 1.00 89.94 88 ARG A C 1
ATOM 721 O O . ARG A 1 88 ? -0.693 -12.540 6.761 1.00 89.94 88 ARG A O 1
ATOM 728 N N . LEU A 1 89 ? 0.947 -11.021 6.532 1.00 91.62 89 LEU A N 1
ATOM 729 C CA . LEU A 1 89 ? 1.755 -11.803 5.584 1.00 91.62 89 LEU A CA 1
ATOM 730 C C . LEU A 1 89 ? 2.277 -13.110 6.204 1.00 91.62 89 LEU A C 1
ATOM 732 O O . LEU A 1 89 ? 2.185 -14.168 5.580 1.00 91.62 89 LEU A O 1
ATOM 736 N N . ASN A 1 90 ? 2.751 -13.074 7.452 1.00 91.00 90 ASN A N 1
ATOM 737 C CA . ASN A 1 90 ? 3.169 -14.278 8.178 1.00 91.00 90 ASN A CA 1
ATOM 738 C C . ASN A 1 90 ? 1.999 -15.248 8.398 1.00 91.00 90 ASN A C 1
ATOM 740 O O . ASN A 1 90 ? 2.153 -16.462 8.259 1.00 91.00 90 ASN A O 1
ATOM 744 N N . THR A 1 91 ? 0.809 -14.721 8.691 1.00 91.69 91 THR A N 1
ATOM 745 C CA . THR A 1 91 ? -0.408 -15.532 8.816 1.00 91.69 91 THR A CA 1
ATOM 746 C C . THR A 1 91 ? -0.772 -16.207 7.495 1.00 91.69 91 THR A C 1
ATOM 748 O O . THR A 1 91 ? -1.072 -17.400 7.497 1.00 91.69 91 THR A O 1
ATOM 751 N N . MET A 1 92 ? -0.659 -15.502 6.364 1.00 91.94 92 MET A N 1
ATOM 752 C CA . MET A 1 92 ? -0.849 -16.101 5.037 1.00 91.94 92 MET A CA 1
ATOM 753 C C . MET A 1 92 ? 0.166 -17.212 4.757 1.00 91.94 92 MET A C 1
ATOM 755 O O . MET A 1 92 ? -0.226 -18.284 4.310 1.00 91.94 92 MET A O 1
ATOM 759 N N . LYS A 1 93 ? 1.449 -17.010 5.084 1.0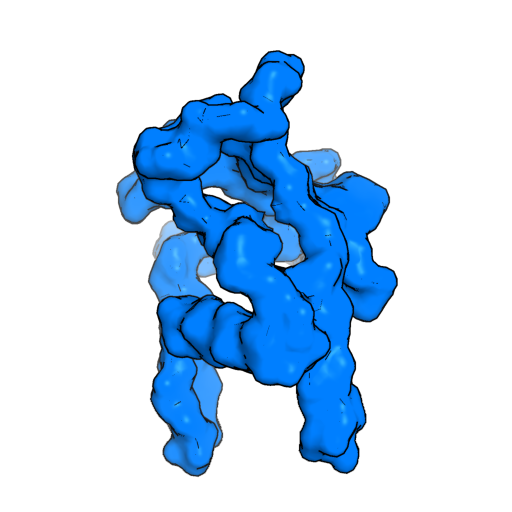0 92.38 93 LYS A N 1
ATOM 760 C CA . LYS A 1 93 ? 2.488 -18.043 4.928 1.00 92.38 93 LYS A CA 1
ATOM 761 C C . LYS A 1 93 ? 2.202 -19.294 5.765 1.00 92.38 93 LYS A C 1
ATOM 763 O O . LYS A 1 93 ? 2.427 -20.403 5.296 1.00 92.38 93 LYS A O 1
ATOM 768 N N . ARG A 1 94 ? 1.699 -19.132 6.991 1.00 93.25 94 ARG A N 1
ATOM 769 C CA . ARG A 1 94 ? 1.297 -20.263 7.842 1.00 93.25 94 ARG A CA 1
ATOM 770 C C . ARG A 1 94 ? 0.088 -21.006 7.269 1.00 93.25 94 ARG A C 1
ATOM 772 O O . ARG A 1 94 ? 0.065 -22.228 7.317 1.00 93.25 94 ARG A O 1
ATOM 779 N N . LYS A 1 95 ? -0.891 -20.279 6.718 1.00 94.88 95 LYS A N 1
ATOM 780 C CA . LYS A 1 95 ? -2.079 -20.866 6.076 1.00 94.88 95 LYS A CA 1
ATOM 781 C C . LYS A 1 95 ? -1.745 -21.569 4.756 1.00 94.88 95 LYS A C 1
ATOM 783 O O . LYS A 1 95 ? -2.367 -22.572 4.429 1.00 94.88 95 LYS A O 1
ATOM 788 N N . TYR A 1 96 ? -0.758 -21.061 4.023 1.00 95.00 96 TYR A N 1
ATOM 789 C CA . TYR A 1 96 ? -0.328 -21.589 2.732 1.00 95.00 96 TYR A CA 1
ATOM 790 C C . TYR A 1 96 ? 1.186 -21.862 2.747 1.00 95.00 96 TYR A C 1
ATOM 792 O O . TYR A 1 96 ? 1.972 -21.036 2.271 1.00 95.00 96 TYR A O 1
ATOM 800 N N . PRO A 1 97 ? 1.625 -23.023 3.273 1.00 91.62 97 PRO A N 1
ATOM 801 C CA . PRO A 1 97 ? 3.043 -23.334 3.459 1.00 91.62 97 PRO A CA 1
ATOM 802 C C . PRO A 1 97 ? 3.874 -23.308 2.172 1.00 91.62 97 PRO A C 1
ATOM 804 O O . PRO A 1 97 ? 5.077 -23.071 2.243 1.00 91.62 97 PRO A O 1
ATOM 807 N N . ASN A 1 98 ? 3.248 -23.477 1.006 1.00 93.94 98 ASN A N 1
ATOM 808 C CA . ASN A 1 98 ? 3.924 -23.455 -0.293 1.00 93.94 98 ASN A CA 1
ATOM 809 C C . ASN A 1 98 ? 4.228 -22.035 -0.804 1.00 93.94 98 ASN A C 1
ATOM 811 O O . ASN A 1 98 ? 5.066 -21.879 -1.688 1.00 93.94 98 ASN A O 1
ATOM 815 N N . LEU A 1 99 ? 3.602 -20.984 -0.254 1.00 89.06 99 LEU A N 1
ATOM 816 C CA . LEU A 1 99 ? 3.922 -19.608 -0.650 1.00 89.06 99 LEU A CA 1
ATOM 817 C C . LEU A 1 99 ? 5.343 -19.234 -0.218 1.00 89.06 99 LEU A C 1
ATOM 819 O O . LEU A 1 99 ? 5.779 -19.582 0.878 1.00 89.06 99 LEU A O 1
ATOM 823 N N . ALA A 1 100 ? 6.063 -18.454 -1.021 1.00 88.56 100 ALA A N 1
ATOM 824 C CA . ALA A 1 100 ? 7.338 -17.886 -0.590 1.00 88.56 100 ALA A CA 1
ATOM 825 C C . ALA A 1 100 ? 7.161 -17.036 0.688 1.00 88.56 100 ALA A C 1
ATOM 827 O O . ALA A 1 100 ? 6.109 -16.442 0.925 1.00 88.56 100 ALA A O 1
ATOM 828 N N . LYS A 1 101 ? 8.191 -16.960 1.544 1.00 87.44 101 LYS A N 1
ATOM 829 C CA . LYS A 1 101 ? 8.140 -16.090 2.732 1.00 87.44 101 LYS A CA 1
ATOM 830 C C . LYS A 1 101 ? 8.153 -14.622 2.294 1.00 87.44 101 LYS A C 1
ATOM 832 O O . LYS A 1 101 ? 9.212 -14.116 1.906 1.00 87.44 101 LYS A O 1
ATOM 837 N N . LEU A 1 102 ? 7.002 -13.963 2.415 1.00 87.69 102 LEU A N 1
ATOM 838 C CA . LEU A 1 102 ? 6.788 -12.553 2.094 1.00 87.69 102 LEU A CA 1
ATOM 839 C C . LEU A 1 102 ? 6.962 -11.658 3.327 1.00 87.69 102 LEU A C 1
ATOM 841 O O . LEU A 1 102 ? 6.648 -12.047 4.449 1.00 87.69 102 LEU A O 1
ATOM 845 N N . ASN A 1 103 ? 7.456 -10.447 3.098 1.00 87.94 103 ASN A N 1
ATOM 846 C CA . ASN A 1 103 ? 7.407 -9.325 4.033 1.00 87.94 103 ASN A CA 1
ATOM 847 C C . ASN A 1 103 ? 7.305 -8.025 3.219 1.00 87.94 103 ASN A C 1
ATOM 849 O O . ASN A 1 103 ? 7.482 -8.045 1.997 1.00 87.94 103 ASN A O 1
ATOM 853 N N . THR A 1 104 ? 7.032 -6.901 3.879 1.00 87.56 104 THR A N 1
ATOM 854 C CA . THR A 1 104 ? 6.851 -5.605 3.203 1.00 87.56 104 THR A CA 1
ATOM 855 C C . THR A 1 104 ? 8.053 -5.191 2.347 1.00 87.56 104 THR A C 1
ATOM 857 O O . THR A 1 104 ? 7.870 -4.724 1.224 1.00 87.56 104 THR A O 1
ATOM 860 N N . HIS A 1 105 ? 9.282 -5.425 2.816 1.00 87.50 105 HIS A N 1
ATOM 861 C CA . HIS A 1 105 ? 10.498 -5.112 2.057 1.00 87.50 105 HIS A CA 1
ATOM 862 C C . HIS A 1 105 ? 10.652 -5.980 0.807 1.00 87.50 105 HIS A C 1
ATOM 864 O O . HIS A 1 105 ? 10.976 -5.467 -0.257 1.00 87.50 105 HIS A O 1
ATOM 870 N N . LYS A 1 106 ? 10.372 -7.283 0.894 1.00 89.25 106 LYS A N 1
ATOM 871 C CA . LYS A 1 106 ? 10.429 -8.192 -0.257 1.00 89.25 106 LYS A CA 1
ATOM 872 C C . LYS A 1 106 ? 9.394 -7.836 -1.315 1.00 89.25 106 LYS A C 1
ATOM 874 O O . LYS A 1 106 ? 9.721 -7.874 -2.496 1.00 89.25 106 LYS A O 1
ATOM 879 N N . LEU A 1 107 ? 8.181 -7.457 -0.906 1.00 90.81 107 LEU A N 1
ATOM 880 C CA . LEU A 1 107 ? 7.160 -6.967 -1.837 1.00 90.81 107 LEU A CA 1
ATOM 881 C C . LEU A 1 107 ? 7.634 -5.692 -2.546 1.00 90.81 107 LEU A C 1
ATOM 883 O O . LEU A 1 107 ? 7.547 -5.605 -3.766 1.00 90.81 107 LEU A O 1
ATOM 887 N N . ARG A 1 108 ? 8.223 -4.748 -1.800 1.00 90.94 108 ARG A N 1
ATOM 888 C CA . ARG A 1 108 ? 8.818 -3.523 -2.358 1.00 90.94 108 ARG A CA 1
ATOM 889 C C . ARG A 1 108 ? 9.946 -3.817 -3.352 1.00 90.94 108 ARG A C 1
ATOM 891 O O . ARG A 1 108 ? 9.986 -3.209 -4.414 1.00 90.94 108 ARG A O 1
ATOM 898 N N . HIS A 1 109 ? 10.844 -4.748 -3.029 1.00 91.44 109 HIS A N 1
ATOM 899 C CA . HIS A 1 109 ? 11.911 -5.164 -3.944 1.00 91.44 109 HIS A CA 1
ATOM 900 C C . HIS A 1 109 ? 11.354 -5.835 -5.197 1.00 91.44 109 HIS A C 1
ATOM 902 O O . HIS A 1 109 ? 11.775 -5.494 -6.292 1.00 91.44 109 HIS A O 1
ATOM 908 N N . THR A 1 110 ? 10.369 -6.721 -5.041 1.00 92.75 110 THR A N 1
ATOM 909 C CA . THR A 1 110 ? 9.712 -7.390 -6.172 1.00 92.75 110 THR A CA 1
ATOM 910 C C . THR A 1 110 ? 9.075 -6.366 -7.110 1.00 92.75 110 THR A C 1
ATOM 912 O O . THR A 1 110 ? 9.280 -6.440 -8.314 1.00 92.75 110 THR A O 1
ATOM 915 N N . PHE A 1 111 ? 8.377 -5.362 -6.566 1.00 94.19 111 PHE A N 1
ATOM 916 C CA . PHE A 1 111 ? 7.846 -4.250 -7.356 1.00 94.19 111 PHE A CA 1
ATOM 917 C C . PHE A 1 111 ? 8.948 -3.530 -8.149 1.00 94.19 111 PHE A C 1
ATOM 919 O O . PHE A 1 111 ? 8.797 -3.330 -9.349 1.00 94.19 111 PHE A O 1
ATOM 926 N N . ALA A 1 112 ? 10.066 -3.187 -7.504 1.00 93.75 112 ALA A N 1
ATOM 927 C CA . ALA A 1 112 ? 11.180 -2.494 -8.152 1.00 93.75 112 ALA A CA 1
ATOM 928 C C . ALA A 1 112 ? 11.811 -3.321 -9.284 1.00 93.75 112 ALA A C 1
ATOM 930 O O . ALA A 1 112 ? 12.055 -2.795 -10.368 1.00 93.75 112 ALA A O 1
ATOM 931 N N . THR A 1 113 ? 12.050 -4.612 -9.040 1.00 94.56 113 THR A N 1
ATOM 932 C CA . THR A 1 113 ? 12.606 -5.540 -10.030 1.00 94.56 113 THR A CA 1
ATOM 933 C C . THR A 1 113 ? 11.687 -5.662 -11.240 1.00 94.56 113 THR A C 1
ATOM 935 O O . THR A 1 113 ? 12.129 -5.433 -12.360 1.00 94.56 113 THR A O 1
ATOM 938 N N . LEU A 1 114 ? 10.397 -5.921 -11.019 1.00 96.19 114 LEU A N 1
ATOM 939 C CA . LEU A 1 114 ? 9.427 -6.074 -12.103 1.00 96.19 114 LEU A CA 1
ATOM 940 C C . LEU A 1 114 ? 9.190 -4.762 -12.866 1.00 96.19 114 LEU A C 1
ATOM 942 O O . LEU A 1 114 ? 9.069 -4.773 -14.086 1.00 96.19 114 LEU A O 1
ATOM 946 N N . ALA A 1 115 ? 9.185 -3.610 -12.186 1.00 95.56 115 ALA A N 1
ATOM 947 C CA . ALA A 1 115 ? 9.132 -2.314 -12.862 1.00 95.56 115 ALA A CA 1
ATOM 948 C C . ALA A 1 115 ? 10.353 -2.105 -13.774 1.00 95.56 115 ALA A C 1
ATOM 950 O O . ALA A 1 115 ? 10.207 -1.629 -14.902 1.00 95.56 115 ALA A O 1
ATOM 951 N N . ARG A 1 116 ? 11.551 -2.494 -13.314 1.00 95.94 116 ARG A N 1
ATOM 952 C CA . ARG A 1 116 ? 12.790 -2.394 -14.097 1.00 95.94 116 ARG A CA 1
ATOM 953 C C . ARG A 1 116 ? 12.791 -3.324 -15.307 1.00 95.94 116 ARG A C 1
ATOM 955 O O . ARG A 1 116 ? 13.230 -2.901 -16.378 1.00 95.94 116 ARG A O 1
ATOM 962 N N . GLU A 1 117 ? 12.311 -4.554 -15.139 1.00 96.06 117 GLU A N 1
ATOM 963 C CA . GLU A 1 117 ? 12.117 -5.528 -16.222 1.00 96.06 117 GLU A CA 1
ATOM 964 C C . GLU A 1 117 ? 11.102 -5.022 -17.253 1.00 96.06 117 GLU A C 1
ATOM 966 O O . GLU A 1 117 ? 11.330 -5.134 -18.454 1.00 96.06 117 GLU A O 1
ATOM 971 N N . GLY A 1 118 ? 10.041 -4.353 -16.795 1.00 95.62 118 GLY A N 1
ATOM 972 C CA . GLY A 1 118 ? 9.055 -3.692 -17.650 1.00 95.62 118 GLY A CA 1
ATOM 973 C C . GLY A 1 118 ? 9.560 -2.437 -18.364 1.00 95.62 118 GLY A C 1
ATOM 974 O O . GLY A 1 118 ? 8.819 -1.853 -19.154 1.00 95.62 118 GLY A O 1
ATOM 975 N N . GLY A 1 119 ? 10.803 -2.018 -18.105 1.00 95.06 119 GLY A N 1
ATOM 976 C CA . GLY A 1 119 ? 11.465 -0.903 -18.779 1.00 95.06 119 GLY A CA 1
ATOM 977 C C . GLY A 1 119 ? 11.401 0.439 -18.049 1.00 95.06 119 GLY A C 1
ATOM 978 O O . GLY A 1 119 ? 11.785 1.445 -18.638 1.00 95.06 119 GLY A O 1
ATOM 979 N N . ALA A 1 120 ? 10.943 0.495 -16.791 1.00 94.75 120 ALA A N 1
ATOM 980 C CA . ALA A 1 120 ? 11.047 1.728 -16.010 1.00 94.75 120 ALA A CA 1
ATOM 981 C C . ALA A 1 120 ? 12.515 2.080 -15.729 1.00 94.75 120 ALA A C 1
ATOM 983 O O . ALA A 1 120 ? 13.330 1.214 -15.391 1.00 94.75 120 ALA A O 1
ATOM 984 N N . ASP A 1 121 ? 12.828 3.370 -15.831 1.00 94.00 121 ASP A N 1
ATOM 985 C CA . ASP A 1 121 ? 14.145 3.895 -15.497 1.00 94.00 121 ASP A CA 1
ATOM 986 C C . ASP A 1 121 ? 14.427 3.812 -13.983 1.00 94.00 121 ASP A C 1
ATOM 988 O O . ASP A 1 121 ? 13.518 3.892 -13.148 1.00 94.00 121 ASP A O 1
ATOM 992 N N . MET A 1 122 ? 15.701 3.649 -13.614 1.00 88.56 122 MET A N 1
ATOM 993 C CA . MET A 1 122 ? 16.101 3.510 -12.212 1.00 88.56 122 MET A CA 1
ATOM 994 C C . MET A 1 122 ? 15.778 4.748 -11.375 1.00 88.56 122 MET A C 1
ATOM 996 O O . MET A 1 122 ? 15.426 4.595 -10.203 1.00 88.56 122 MET A O 1
ATOM 1000 N N . ASP A 1 123 ? 15.847 5.948 -11.945 1.00 87.56 123 ASP A N 1
ATOM 1001 C CA . ASP A 1 123 ? 15.524 7.177 -11.225 1.00 87.56 123 ASP A CA 1
ATOM 1002 C C . ASP A 1 123 ? 14.012 7.318 -11.019 1.00 87.56 123 ASP A C 1
ATOM 1004 O O . ASP A 1 123 ? 13.570 7.702 -9.933 1.00 87.56 123 ASP A O 1
ATOM 1008 N N . VAL A 1 124 ? 13.201 6.872 -11.986 1.00 88.44 124 VAL A N 1
ATOM 1009 C CA . VAL A 1 124 ? 11.737 6.772 -11.838 1.00 88.44 124 VAL A CA 1
ATOM 1010 C C . VAL A 1 124 ? 11.368 5.788 -10.724 1.00 88.44 124 VAL A C 1
ATOM 1012 O O . VAL A 1 124 ? 10.521 6.090 -9.875 1.00 88.44 124 VAL A O 1
ATOM 1015 N N . ILE A 1 125 ? 12.027 4.626 -10.668 1.00 89.12 125 ILE A N 1
ATOM 1016 C CA . ILE A 1 125 ? 11.813 3.629 -9.609 1.00 89.12 125 ILE A CA 1
ATOM 1017 C C . ILE A 1 125 ? 12.230 4.194 -8.244 1.00 89.12 125 ILE A C 1
ATOM 1019 O O . ILE A 1 125 ? 11.480 4.078 -7.273 1.00 89.12 125 ILE A O 1
ATOM 1023 N N . ARG A 1 126 ? 13.399 4.840 -8.148 1.00 85.31 126 ARG A N 1
ATOM 1024 C CA . ARG A 1 126 ? 13.891 5.466 -6.906 1.00 85.31 126 ARG A CA 1
ATOM 1025 C C . ARG A 1 126 ? 12.931 6.529 -6.380 1.00 85.31 126 ARG A C 1
ATOM 1027 O O . ARG A 1 126 ? 12.597 6.493 -5.191 1.00 85.31 126 ARG A O 1
ATOM 1034 N N . ASN A 1 127 ? 12.459 7.411 -7.264 1.00 85.75 127 ASN A N 1
ATOM 1035 C CA . ASN A 1 127 ? 11.470 8.438 -6.949 1.00 85.75 127 ASN A CA 1
ATOM 1036 C C . ASN A 1 127 ? 10.164 7.803 -6.448 1.00 85.75 127 ASN A C 1
ATOM 1038 O O . ASN A 1 127 ? 9.721 8.087 -5.340 1.00 85.75 127 ASN A O 1
ATOM 1042 N N . THR A 1 128 ? 9.620 6.831 -7.186 1.00 87.44 128 THR A N 1
ATOM 1043 C CA . THR A 1 128 ? 8.392 6.101 -6.809 1.00 87.44 128 THR A CA 1
ATOM 1044 C C . THR A 1 128 ? 8.486 5.468 -5.420 1.00 87.44 128 THR A C 1
ATOM 1046 O O . THR A 1 128 ? 7.543 5.499 -4.631 1.00 87.44 128 THR A O 1
ATOM 1049 N N . LEU A 1 129 ? 9.647 4.906 -5.086 1.00 84.81 129 LEU A N 1
ATOM 1050 C CA . LEU A 1 129 ? 9.896 4.284 -3.791 1.00 84.81 129 LEU A CA 1
ATOM 1051 C C . LEU A 1 129 ? 10.140 5.304 -2.660 1.00 84.81 129 LEU A C 1
ATOM 1053 O O . LEU A 1 129 ? 10.171 4.920 -1.485 1.00 84.81 129 LEU A O 1
ATOM 1057 N N . GLY A 1 130 ? 10.313 6.588 -2.971 1.00 73.50 130 GLY A N 1
ATOM 1058 C CA . GLY A 1 130 ? 10.608 7.636 -1.995 1.00 73.50 130 GLY A CA 1
ATOM 1059 C C . GLY A 1 130 ? 12.022 7.545 -1.417 1.00 73.50 130 GLY A C 1
ATOM 1060 O O . GLY A 1 130 ? 12.256 7.982 -0.288 1.00 73.50 130 GLY A O 1
ATOM 1061 N N . HIS A 1 131 ? 12.969 6.948 -2.152 1.00 66.44 131 HIS A N 1
ATOM 1062 C CA . HIS A 1 131 ? 14.389 7.005 -1.806 1.00 66.44 131 HIS A CA 1
ATOM 1063 C C . HIS A 1 131 ? 14.947 8.366 -2.227 1.00 66.44 131 HIS A C 1
ATOM 1065 O O . HIS A 1 131 ? 15.542 8.511 -3.286 1.00 66.44 131 HIS A O 1
ATOM 1071 N N . SER A 1 132 ? 14.738 9.381 -1.391 1.00 47.44 132 SER A N 1
ATOM 1072 C CA . SER A 1 132 ? 15.487 10.629 -1.500 1.00 47.44 132 SER A CA 1
ATOM 1073 C C . SER A 1 132 ? 16.893 10.402 -0.936 1.00 47.44 132 SER A C 1
ATOM 1075 O O . SER A 1 132 ? 17.140 10.691 0.240 1.00 47.44 132 SER A O 1
ATOM 1077 N N . ASP A 1 133 ? 17.807 9.838 -1.722 1.00 41.75 133 ASP A N 1
ATOM 1078 C CA . ASP A 1 133 ? 19.221 10.030 -1.408 1.00 41.75 133 ASP A CA 1
ATOM 1079 C C . ASP A 1 133 ? 19.553 11.515 -1.582 1.00 41.75 133 ASP A C 1
ATOM 1081 O O . ASP A 1 133 ? 19.069 12.187 -2.494 1.00 41.75 133 ASP A O 1
ATOM 1085 N N . ARG A 1 134 ? 20.352 12.050 -0.652 1.00 43.78 134 ARG A N 1
ATOM 1086 C CA . ARG A 1 134 ? 20.763 13.464 -0.623 1.00 43.78 134 ARG A CA 1
ATOM 1087 C C . ARG A 1 134 ? 21.574 13.887 -1.859 1.00 43.78 134 ARG A C 1
ATOM 1089 O O . ARG A 1 134 ? 21.764 15.083 -2.054 1.00 43.78 134 ARG A O 1
ATOM 1096 N N . GLU A 1 135 ? 22.028 12.946 -2.687 1.00 39.41 135 GLU A N 1
ATOM 1097 C CA . GLU A 1 135 ? 22.910 13.212 -3.830 1.00 39.41 135 GLU A CA 1
ATOM 1098 C C . GLU A 1 135 ? 22.208 13.604 -5.135 1.00 39.41 135 GLU A C 1
ATOM 1100 O O . GLU A 1 135 ? 22.861 14.167 -6.006 1.00 39.41 135 GLU A O 1
ATOM 1105 N N . THR A 1 136 ? 20.894 13.420 -5.291 1.00 36.44 136 THR A N 1
ATOM 1106 C CA . THR A 1 136 ? 20.199 13.819 -6.537 1.00 36.44 136 THR A CA 1
ATOM 1107 C C . THR A 1 136 ? 19.418 15.118 -6.354 1.00 36.44 136 THR A C 1
ATOM 1109 O O . THR A 1 136 ? 18.248 15.242 -6.714 1.00 36.44 136 THR A O 1
ATOM 1112 N N . THR A 1 137 ? 20.061 16.119 -5.756 1.00 35.03 137 THR A N 1
ATOM 1113 C CA . THR A 1 137 ? 19.482 17.462 -5.636 1.00 35.03 137 THR A CA 1
ATOM 1114 C C . THR A 1 137 ? 19.891 18.284 -6.850 1.00 35.03 137 THR A C 1
ATOM 1116 O O . THR A 1 137 ? 20.835 19.059 -6.760 1.00 35.03 137 THR A O 1
ATOM 1119 N N . SER A 1 138 ? 19.215 18.119 -7.995 1.00 37.34 138 SER A N 1
ATOM 1120 C CA . SER A 1 138 ? 19.423 19.090 -9.081 1.00 37.34 138 SER A CA 1
ATOM 1121 C C . SER A 1 138 ? 18.278 19.367 -10.062 1.00 37.34 138 SER A C 1
ATOM 1123 O O . SER A 1 138 ? 18.524 20.117 -10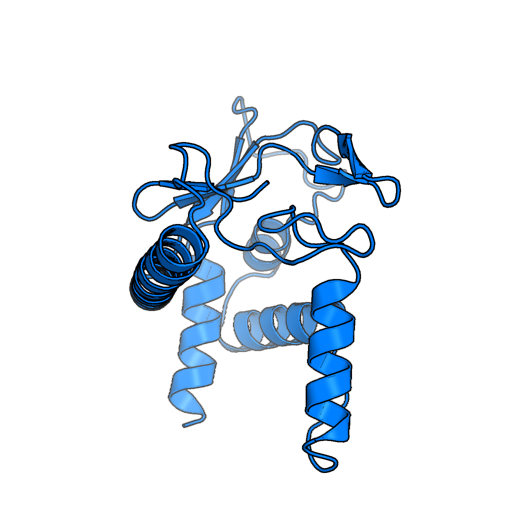.999 1.00 37.34 138 SER A O 1
ATOM 1125 N N . VAL A 1 139 ? 17.037 18.874 -9.891 1.00 40.16 139 VAL A N 1
ATOM 1126 C CA . VAL A 1 139 ? 15.965 19.199 -10.879 1.00 40.16 139 VAL A CA 1
ATOM 1127 C C . VAL A 1 139 ? 14.569 19.499 -10.306 1.00 40.16 139 VAL A C 1
ATOM 1129 O O . VAL A 1 139 ? 13.610 19.579 -11.057 1.00 40.16 139 VAL A O 1
ATOM 1132 N N . TYR A 1 140 ? 14.395 19.775 -9.011 1.00 39.66 140 TYR A N 1
ATOM 1133 C CA . TYR A 1 140 ? 13.080 20.248 -8.533 1.00 39.66 140 TYR A CA 1
ATOM 1134 C C . TYR A 1 140 ? 13.183 21.588 -7.823 1.00 39.66 140 TYR A C 1
ATOM 1136 O O . TYR A 1 140 ? 13.213 21.689 -6.598 1.00 39.66 140 TYR A O 1
ATOM 1144 N N . VAL A 1 141 ? 13.238 22.621 -8.661 1.00 43.53 141 VAL A N 1
ATOM 1145 C CA . VAL A 1 141 ? 12.907 23.998 -8.316 1.00 43.53 141 VAL A CA 1
ATOM 1146 C C . VAL A 1 141 ? 11.459 24.014 -7.797 1.00 43.53 141 VAL A C 1
ATOM 1148 O O . VAL A 1 141 ? 10.504 23.781 -8.532 1.00 43.53 141 VAL A O 1
ATOM 1151 N N . ASP A 1 142 ? 11.338 24.254 -6.492 1.00 47.72 142 ASP A N 1
ATOM 1152 C CA . ASP A 1 142 ? 10.250 25.013 -5.868 1.00 47.72 142 ASP A CA 1
ATOM 1153 C C . ASP A 1 142 ? 8.861 24.371 -5.678 1.00 47.72 142 ASP A C 1
ATOM 1155 O O . ASP A 1 142 ? 7.828 25.036 -5.769 1.00 47.72 142 ASP A O 1
ATOM 1159 N N . ARG A 1 143 ? 8.796 23.080 -5.322 1.00 52.72 143 ARG A N 1
ATOM 1160 C CA . ARG A 1 143 ? 7.588 22.519 -4.680 1.00 52.72 143 ARG A CA 1
ATOM 1161 C C . ARG A 1 143 ? 7.957 21.629 -3.495 1.00 52.72 143 ARG A C 1
ATOM 1163 O O . ARG A 1 143 ? 8.657 20.633 -3.645 1.00 52.72 143 ARG A O 1
ATOM 1170 N N . ASN A 1 144 ? 7.413 21.930 -2.313 1.00 63.91 144 ASN A N 1
ATOM 1171 C CA . ASN A 1 144 ? 7.489 21.087 -1.103 1.00 63.91 144 ASN A CA 1
ATOM 1172 C C . ASN A 1 144 ? 6.681 19.767 -1.222 1.00 63.91 144 ASN A C 1
ATOM 1174 O O . ASN A 1 144 ? 6.283 19.174 -0.215 1.00 63.91 144 ASN A O 1
ATOM 1178 N N . VAL A 1 145 ? 6.418 19.310 -2.450 1.00 69.44 145 VAL A N 1
ATOM 1179 C CA . VAL A 1 145 ? 5.557 18.175 -2.782 1.00 69.44 145 VAL A CA 1
ATOM 1180 C C . VAL A 1 145 ? 6.346 17.183 -3.631 1.00 69.44 145 VAL A C 1
ATOM 1182 O O . VAL A 1 145 ? 6.944 17.549 -4.638 1.00 69.44 145 VAL A O 1
ATOM 1185 N N . HIS A 1 146 ? 6.356 15.926 -3.206 1.00 79.12 146 HIS A N 1
ATOM 1186 C CA . HIS A 1 146 ? 6.930 14.802 -3.934 1.00 79.12 146 HIS A CA 1
ATOM 1187 C C . HIS A 1 146 ? 5.820 14.106 -4.728 1.00 79.12 146 HIS A C 1
ATOM 1189 O O . HIS A 1 146 ? 4.851 13.633 -4.139 1.00 79.12 146 HIS A O 1
ATOM 1195 N N . ILE A 1 147 ? 5.942 14.067 -6.054 1.00 81.69 147 ILE A N 1
ATOM 1196 C CA . ILE A 1 147 ? 4.921 13.497 -6.938 1.00 81.69 147 ILE A CA 1
ATOM 1197 C C . ILE A 1 147 ? 5.403 12.137 -7.436 1.00 81.69 147 ILE A C 1
ATOM 1199 O O . ILE A 1 147 ? 6.526 12.005 -7.926 1.00 81.69 147 ILE A O 1
ATOM 1203 N N . VAL A 1 148 ? 4.536 11.136 -7.310 1.00 86.50 148 VAL A N 1
ATOM 1204 C CA . VAL A 1 148 ? 4.732 9.792 -7.850 1.00 86.50 148 VAL A CA 1
ATOM 1205 C C . VAL A 1 148 ? 3.642 9.545 -8.887 1.00 86.50 148 VAL A C 1
ATOM 1207 O O . VAL A 1 148 ? 2.467 9.417 -8.535 1.00 86.50 148 VAL A O 1
ATOM 1210 N N . ASP A 1 149 ? 4.035 9.524 -10.160 1.00 89.88 149 ASP A N 1
ATOM 1211 C CA . ASP A 1 149 ? 3.152 9.192 -11.277 1.00 89.88 149 ASP A CA 1
ATOM 1212 C C . ASP A 1 149 ? 3.039 7.670 -11.490 1.00 89.88 149 ASP A C 1
ATOM 1214 O O . ASP A 1 149 ? 3.541 6.863 -10.702 1.00 89.88 149 ASP A O 1
ATOM 1218 N N . LEU A 1 150 ? 2.330 7.269 -12.546 1.00 92.25 150 LEU A N 1
ATOM 1219 C CA . LEU A 1 150 ? 2.069 5.863 -12.846 1.00 92.25 150 LEU A CA 1
ATOM 1220 C C . LEU A 1 150 ? 3.189 5.174 -13.630 1.00 92.25 150 LEU A C 1
ATOM 1222 O O . LEU A 1 150 ? 3.103 3.970 -13.825 1.00 92.25 150 LEU A O 1
ATOM 1226 N N . THR A 1 151 ? 4.273 5.853 -14.009 1.00 93.19 151 THR A N 1
ATOM 1227 C CA . THR A 1 15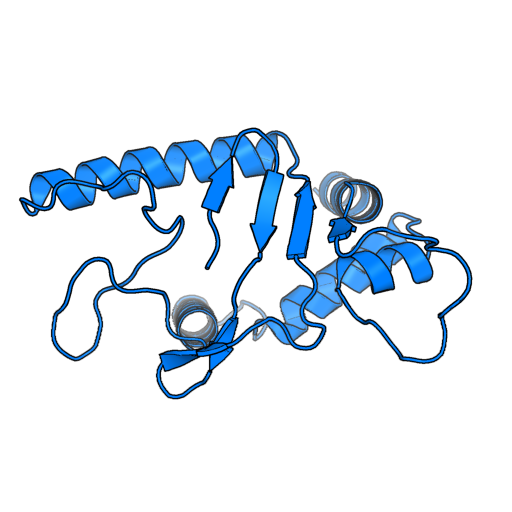1 ? 5.286 5.300 -14.926 1.00 93.19 151 THR A CA 1
ATOM 1228 C C . THR A 1 151 ? 5.885 3.985 -14.413 1.00 93.19 151 THR A C 1
ATOM 1230 O O . THR A 1 151 ? 5.903 2.981 -15.123 1.00 93.19 151 THR A O 1
ATOM 1233 N N . ALA A 1 152 ? 6.331 3.941 -13.151 1.00 92.56 152 ALA A N 1
ATOM 1234 C CA . ALA A 1 152 ? 6.850 2.703 -12.560 1.00 92.56 152 ALA A CA 1
ATOM 1235 C C . ALA A 1 152 ? 5.759 1.631 -12.392 1.00 92.56 152 ALA A C 1
ATOM 1237 O O . ALA A 1 152 ? 6.035 0.438 -12.531 1.00 92.56 152 ALA A O 1
ATOM 1238 N N . HIS A 1 153 ? 4.526 2.048 -12.090 1.00 93.81 153 HIS A N 1
ATOM 1239 C CA . HIS A 1 153 ? 3.386 1.144 -11.958 1.00 93.81 153 HIS A CA 1
ATOM 1240 C C . HIS A 1 153 ? 2.994 0.512 -13.298 1.00 93.81 153 HIS A C 1
ATOM 1242 O O . HIS A 1 153 ? 2.686 -0.678 -13.334 1.00 93.81 153 HIS A O 1
ATOM 1248 N N . ASP A 1 154 ? 3.031 1.269 -14.387 1.00 95.56 154 ASP A N 1
ATOM 1249 C CA . ASP A 1 154 ? 2.659 0.811 -15.721 1.00 95.56 154 ASP A CA 1
ATOM 1250 C C . ASP A 1 154 ? 3.680 -0.203 -16.242 1.00 95.56 154 ASP A C 1
ATOM 1252 O O . ASP A 1 154 ? 3.291 -1.280 -16.701 1.00 95.56 154 ASP A O 1
ATOM 1256 N N . SER A 1 155 ? 4.979 0.063 -16.060 1.00 95.25 155 SER A N 1
ATOM 1257 C CA . SER A 1 155 ? 6.038 -0.906 -16.369 1.00 95.25 155 SER A CA 1
ATOM 125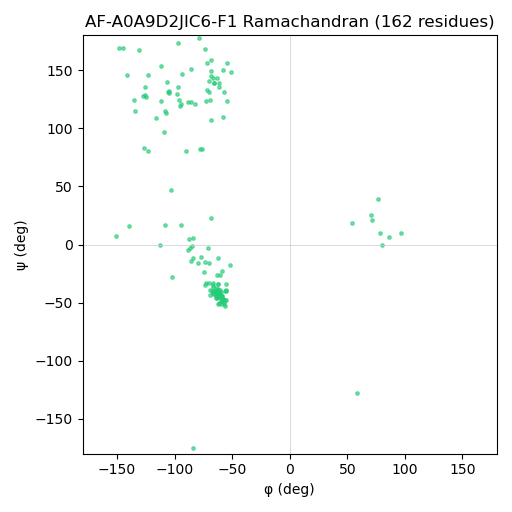8 C C . SER A 1 155 ? 5.905 -2.184 -15.539 1.00 95.25 155 SER A C 1
ATOM 1260 O O . SER A 1 155 ? 5.972 -3.283 -16.084 1.00 95.25 155 SER A O 1
ATOM 1262 N N . PHE A 1 156 ? 5.644 -2.066 -14.233 1.00 95.62 156 PHE A N 1
ATOM 1263 C CA . PHE A 1 156 ? 5.355 -3.221 -13.376 1.00 95.62 156 PHE A CA 1
ATOM 1264 C C . PHE A 1 156 ? 4.141 -4.018 -13.884 1.00 95.62 156 PHE A C 1
ATOM 1266 O O . PHE A 1 156 ? 4.184 -5.244 -13.998 1.00 95.62 156 PHE A O 1
ATOM 1273 N N . SER A 1 157 ? 3.052 -3.320 -14.209 1.00 94.06 157 SER A N 1
ATOM 1274 C CA . SER A 1 157 ? 1.787 -3.929 -14.623 1.00 94.06 157 SER A CA 1
ATOM 1275 C C . SER A 1 157 ? 1.901 -4.637 -15.965 1.00 94.06 157 SER A C 1
ATOM 1277 O O . SER A 1 157 ? 1.251 -5.663 -16.163 1.00 94.06 157 SER A O 1
ATOM 1279 N N . LYS A 1 158 ? 2.737 -4.120 -16.871 1.00 94.19 158 LYS A N 1
ATOM 1280 C CA . LYS A 1 158 ? 3.064 -4.769 -18.139 1.00 94.19 158 LYS A CA 1
ATOM 1281 C C . LYS A 1 158 ? 3.622 -6.178 -17.908 1.00 94.19 158 LYS A C 1
ATOM 1283 O O . LYS A 1 158 ? 3.042 -7.136 -18.407 1.00 94.19 158 LYS A O 1
ATOM 1288 N N . VAL A 1 159 ? 4.647 -6.317 -17.063 1.00 95.12 159 VAL A N 1
ATOM 1289 C CA . VAL A 1 159 ? 5.276 -7.623 -16.776 1.00 95.12 159 VAL A CA 1
ATOM 1290 C C . VAL A 1 159 ? 4.295 -8.594 -16.116 1.00 95.12 159 VAL A C 1
ATOM 1292 O O . VAL A 1 159 ? 4.218 -9.764 -16.490 1.00 95.12 159 VAL A O 1
ATOM 1295 N N . ILE A 1 160 ? 3.482 -8.114 -15.168 1.00 91.31 160 ILE A N 1
ATOM 1296 C CA . ILE A 1 160 ? 2.479 -8.956 -14.494 1.00 91.31 160 ILE A CA 1
ATOM 1297 C C . ILE A 1 160 ? 1.412 -9.466 -15.469 1.00 91.31 160 ILE A C 1
ATOM 1299 O O . ILE A 1 160 ? 0.951 -10.596 -15.322 1.00 91.31 160 ILE A O 1
ATOM 1303 N N . LYS A 1 161 ? 1.001 -8.649 -16.445 1.00 90.56 161 LYS A N 1
ATOM 1304 C CA . LYS A 1 161 ? 0.014 -9.044 -17.461 1.00 90.56 161 LYS A CA 1
ATOM 1305 C C . LYS A 1 161 ? 0.587 -10.028 -18.478 1.00 90.56 161 LYS A C 1
ATOM 1307 O O . LYS A 1 161 ? -0.150 -10.892 -18.922 1.00 90.56 161 LYS A O 1
ATOM 1312 N N . GLU A 1 162 ? 1.870 -9.918 -18.811 1.00 88.25 162 GLU A N 1
ATOM 1313 C CA . GLU A 1 162 ? 2.561 -10.832 -19.734 1.00 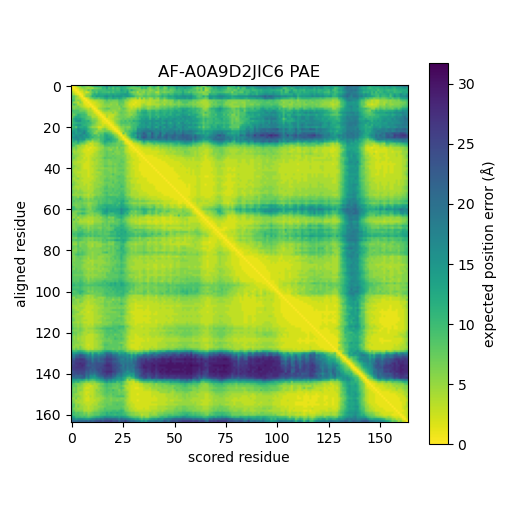88.25 162 GLU A CA 1
ATOM 1314 C C . GLU A 1 162 ? 2.861 -12.205 -19.103 1.00 88.25 162 GLU A C 1
ATOM 1316 O O . GLU A 1 162 ? 3.003 -13.194 -19.812 1.00 88.25 162 GLU A O 1
ATOM 1321 N N . THR A 1 163 ? 2.936 -12.277 -17.769 1.00 76.06 163 THR A N 1
ATOM 1322 C CA . THR A 1 163 ? 3.203 -13.522 -17.020 1.00 76.06 163 THR A CA 1
ATOM 1323 C C . THR A 1 163 ? 1.931 -14.338 -16.705 1.00 76.06 163 THR A C 1
ATOM 1325 O O . THR A 1 163 ? 2.024 -15.408 -16.102 1.00 76.06 163 THR A O 1
ATOM 1328 N N . LYS A 1 164 ? 0.740 -13.840 -17.062 1.00 53.88 164 LYS A N 1
ATOM 1329 C CA . LYS A 1 164 ? -0.551 -14.528 -16.869 1.00 53.88 164 LYS A CA 1
ATOM 1330 C C . LYS A 1 164 ? -0.993 -15.249 -18.133 1.00 53.88 164 LYS A C 1
ATOM 1332 O O . LYS A 1 164 ? -1.550 -16.356 -17.970 1.00 53.88 164 LYS A O 1
#

Sequence (164 aa):
MLILKKKIIYLEQSLAKDGTVKSTKSNKKSEIMLSDELKTLLEQWQEKQTNELINMGIKPDKEQFIFTYTDNEGNINSNIHIDYLNYRLNTMKRKYPNLAKLNTHKLRHTFATLAREGGADMDVIRNTLGHSDRETTSVYVDRNVHIVDLTAHDSFSKVIKETK

Mean predicted aligned error: 8.17 Å